Protein AF-A0A534SAE7-F1 (afdb_monomer)

Radius of gyration: 16.52 Å; Cα contacts (8 Å, |Δi|>4): 237; chains: 1; bounding box: 43×39×45 Å

Mean predicted aligned error: 5.08 Å

pLDDT: mean 89.78, std 9.37, range [60.62, 98.44]

Nearest PDB structures (foldseek):
  4dzi-assembly1_A  TM=7.416E-01  e=2.332E-06  Mycobacterium avium subsp. paratuberculosis S397
  4icm-assembly2_G  TM=7.216E-01  e=5.158E-06  Sphingobium sp. SYK-6
  4dzi-assembly1_C  TM=7.088E-01  e=1.141E-05  Mycobacterium avium subsp. paratuberculosis S397
  4dzi-assembly2_D  TM=6.911E-01  e=1.010E-05  Mycobacterium avium subsp. paratuberculosis S397
  8sm7-assembly2_G  TM=7.039E-01  e=5.343E-04  Paenibacillus sp. Y412MC10

Sequence (167 aa):
MITDPYFYPLYEEMSRLNLAVGVHVGNANPYVIDLVSQYNGGGSFWKFRIPVIGAFHSVIMSEVPRLFPKLRFHWAEAAAQWIPYVVKDFQRRWGAIGRALPENPLKEYRQFVSCQTDDDVDYVLKYSGEENLVIGTDYGHNDQSTEIEALRNLKSQGSITPRQYEK

Secondary structure (DSSP, 8-state):
-TTSGGGHHHHHHHHHTT-EEEEES----HHHHHHT---STTTTIIIIIHHHHHHHHHHHHSSHHHH-TT-EEEEESS-STTHHHHHHHHHHHHHHTTPPPPSSHHHHTTEEEEE-TTS-HHHHHHHH-TTSEEE---TT--STT--TTHHHHHHHHS---HHHHT-

Structure (mmCIF, N/CA/C/O backbone):
data_AF-A0A534SAE7-F1
#
_entry.id   AF-A0A534SAE7-F1
#
loop_
_atom_site.group_PDB
_atom_site.id
_atom_site.type_symbol
_atom_site.label_atom_id
_atom_site.label_alt_id
_atom_site.label_comp_id
_atom_site.label_asym_id
_atom_site.label_entity_id
_atom_site.label_seq_id
_atom_site.pdbx_PDB_ins_code
_atom_site.Cartn_x
_atom_site.Cartn_y
_atom_site.Cartn_z
_atom_site.occupancy
_atom_site.B_iso_or_equiv
_atom_site.auth_seq_id
_atom_site.auth_comp_id
_atom_site.auth_asym_id
_atom_site.auth_atom_id
_atom_site.pdbx_PDB_model_num
ATOM 1 N N . MET A 1 1 ? 13.103 -5.039 -8.620 1.00 78.75 1 MET A N 1
ATOM 2 C CA . MET A 1 1 ? 11.965 -4.228 -8.104 1.00 78.75 1 MET A CA 1
ATOM 3 C C . MET A 1 1 ? 10.859 -5.184 -7.662 1.00 78.75 1 MET A C 1
ATOM 5 O O . MET A 1 1 ? 10.881 -6.309 -8.124 1.00 78.75 1 MET A O 1
ATOM 9 N N . ILE A 1 2 ? 9.909 -4.804 -6.800 1.00 92.50 2 ILE A N 1
ATOM 10 C CA . ILE A 1 2 ? 8.843 -5.713 -6.302 1.00 92.50 2 ILE A CA 1
ATOM 11 C C . ILE A 1 2 ? 7.980 -6.346 -7.423 1.00 92.50 2 ILE A C 1
ATOM 13 O O . ILE A 1 2 ? 7.318 -7.355 -7.222 1.00 92.50 2 ILE A O 1
ATOM 17 N N . THR A 1 3 ? 8.013 -5.790 -8.632 1.00 97.12 3 THR A N 1
ATOM 18 C CA . THR A 1 3 ? 7.323 -6.300 -9.827 1.00 97.12 3 THR A CA 1
ATOM 19 C C . THR A 1 3 ? 8.148 -7.285 -10.664 1.00 97.12 3 THR A C 1
ATOM 21 O O . THR A 1 3 ? 7.659 -7.771 -11.682 1.00 97.12 3 THR A O 1
ATOM 24 N N . ASP A 1 4 ? 9.394 -7.549 -10.270 1.00 96.94 4 ASP A N 1
ATOM 25 C CA . ASP A 1 4 ? 10.329 -8.417 -10.986 1.00 96.94 4 ASP A CA 1
ATOM 26 C C . ASP A 1 4 ? 9.857 -9.886 -10.955 1.00 96.94 4 ASP A C 1
ATOM 28 O O . ASP A 1 4 ? 9.498 -10.366 -9.871 1.00 96.94 4 ASP A O 1
ATOM 32 N N . PRO A 1 5 ? 9.880 -10.614 -12.092 1.00 97.44 5 PRO A N 1
ATOM 33 C CA . PRO A 1 5 ? 9.523 -12.032 -12.154 1.00 97.44 5 PRO A CA 1
ATOM 34 C C . PRO A 1 5 ? 10.267 -12.928 -11.162 1.00 97.44 5 PRO A C 1
ATOM 36 O O . PRO A 1 5 ? 9.745 -13.974 -10.783 1.00 97.44 5 PRO A O 1
ATOM 39 N N . TYR A 1 6 ? 11.441 -12.510 -10.681 1.00 97.50 6 TYR A N 1
ATOM 40 C CA . TYR A 1 6 ? 12.146 -13.167 -9.581 1.00 97.50 6 TYR A CA 1
ATOM 41 C C . TYR A 1 6 ? 11.250 -13.425 -8.351 1.00 97.50 6 TYR A C 1
ATOM 43 O O . TYR A 1 6 ? 11.390 -14.455 -7.695 1.00 97.50 6 TYR A O 1
ATOM 51 N N . PHE A 1 7 ? 10.298 -12.532 -8.052 1.00 97.12 7 PHE A N 1
ATOM 52 C CA . PHE A 1 7 ? 9.382 -12.665 -6.911 1.00 97.12 7 PHE A CA 1
ATOM 53 C C . PHE A 1 7 ? 8.111 -13.471 -7.213 1.00 97.12 7 PHE A C 1
ATOM 55 O O . PHE A 1 7 ? 7.331 -13.746 -6.304 1.00 97.12 7 PHE A O 1
ATOM 62 N N . TYR A 1 8 ? 7.868 -13.868 -8.463 1.00 98.06 8 TYR A N 1
ATOM 63 C CA . TYR A 1 8 ? 6.609 -14.514 -8.850 1.00 98.06 8 TYR A CA 1
ATOM 64 C C . TYR A 1 8 ? 6.368 -15.862 -8.158 1.00 98.06 8 TYR A C 1
ATOM 66 O O . TYR A 1 8 ? 5.240 -16.067 -7.712 1.00 98.06 8 TYR A O 1
ATOM 74 N N . PRO A 1 9 ? 7.378 -16.734 -7.953 1.00 98.38 9 PRO A N 1
ATOM 75 C CA . PRO A 1 9 ? 7.185 -17.952 -7.164 1.00 98.38 9 PRO A CA 1
ATOM 76 C C . PRO A 1 9 ? 6.736 -17.667 -5.722 1.00 98.38 9 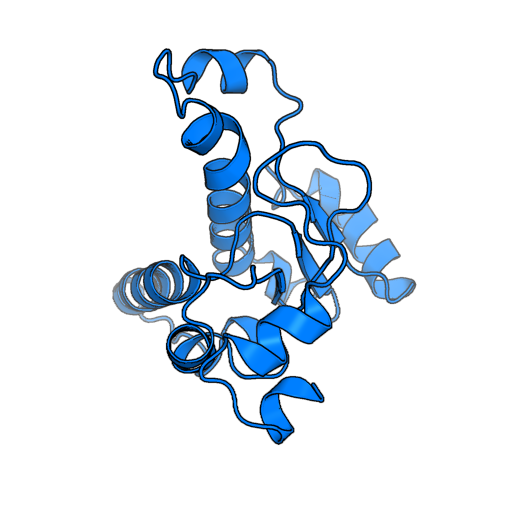PRO A C 1
ATOM 78 O O . PRO A 1 9 ? 5.904 -18.384 -5.172 1.00 98.38 9 PRO A O 1
ATOM 81 N N . LEU A 1 10 ? 7.235 -16.584 -5.112 1.00 98.06 10 LEU A N 1
ATOM 82 C CA . LEU A 1 10 ? 6.789 -16.156 -3.785 1.00 98.06 10 LEU A CA 1
ATOM 83 C C . LEU A 1 10 ? 5.324 -15.702 -3.823 1.00 98.06 10 LEU A C 1
ATOM 85 O O . LEU A 1 10 ? 4.536 -16.099 -2.970 1.00 98.06 10 LEU A O 1
ATOM 89 N N . TYR A 1 11 ? 4.938 -14.904 -4.819 1.00 98.38 11 TYR A N 1
ATOM 90 C CA . TYR A 1 11 ? 3.555 -14.448 -4.987 1.00 98.38 11 TYR A CA 1
ATOM 91 C C . TYR A 1 11 ? 2.575 -15.579 -5.268 1.00 98.38 11 TYR A C 1
ATOM 93 O O . TYR A 1 11 ? 1.453 -15.543 -4.761 1.00 98.38 11 TYR A O 1
ATOM 101 N N . GLU A 1 12 ? 2.992 -16.591 -6.021 1.00 98.19 12 GLU A N 1
ATOM 102 C CA . GLU A 1 12 ? 2.205 -17.794 -6.260 1.00 98.19 12 GLU A CA 1
ATOM 103 C C . GLU A 1 12 ? 1.935 -18.541 -4.950 1.00 98.19 12 GLU A C 1
ATOM 105 O O . GLU A 1 12 ? 0.775 -18.792 -4.617 1.00 98.19 12 GLU A O 1
ATOM 110 N N . GLU A 1 13 ? 2.972 -18.795 -4.147 1.00 98.44 13 GLU A N 1
ATOM 111 C CA . GLU A 1 13 ? 2.819 -19.461 -2.851 1.00 98.44 13 GLU A CA 1
ATOM 112 C C . GLU A 1 13 ? 2.000 -18.635 -1.855 1.00 98.44 13 GLU A C 1
ATOM 114 O O . GLU A 1 13 ? 1.110 -19.166 -1.188 1.00 98.44 13 GLU A O 1
ATOM 119 N N . MET A 1 14 ? 2.228 -17.323 -1.786 1.00 98.25 14 MET A N 1
ATOM 120 C CA . MET A 1 14 ? 1.430 -16.435 -0.939 1.00 98.25 14 MET A CA 1
ATOM 121 C C . MET A 1 14 ? -0.034 -16.413 -1.381 1.00 98.25 14 MET A C 1
ATOM 123 O O . MET A 1 14 ? -0.928 -16.472 -0.538 1.00 98.25 14 MET A O 1
ATOM 127 N N . SER A 1 15 ? -0.304 -16.401 -2.689 1.00 97.00 15 SER A N 1
ATOM 128 C CA . SER A 1 15 ? -1.667 -16.483 -3.215 1.00 97.00 15 SER A CA 1
ATOM 129 C C . SER A 1 15 ? -2.320 -17.831 -2.891 1.00 97.00 15 SER A C 1
ATOM 131 O O . SER A 1 15 ? -3.460 -17.857 -2.422 1.00 97.00 15 SER A O 1
ATOM 133 N N . ARG A 1 16 ? -1.588 -18.942 -3.059 1.00 97.88 16 ARG A N 1
ATOM 134 C CA . ARG A 1 16 ? -2.039 -20.306 -2.736 1.00 97.88 16 ARG A CA 1
ATOM 135 C C . ARG A 1 16 ? -2.387 -20.459 -1.256 1.00 97.88 16 ARG A C 1
ATOM 137 O O . ARG A 1 16 ? -3.397 -21.076 -0.927 1.00 97.88 16 ARG A O 1
ATOM 144 N N . LEU A 1 17 ? -1.571 -19.881 -0.377 1.00 98.25 17 LEU A N 1
ATOM 145 C CA . LEU A 1 17 ? -1.765 -19.884 1.076 1.00 98.25 17 LEU A CA 1
ATOM 146 C C . LEU A 1 17 ? -2.724 -18.794 1.569 1.00 98.25 17 LEU A C 1
ATOM 148 O O . LEU A 1 17 ? -2.979 -18.704 2.767 1.00 98.25 17 LEU A O 1
ATOM 152 N N . ASN A 1 18 ? -3.271 -17.977 0.664 1.00 97.69 18 ASN A N 1
ATOM 153 C CA . ASN A 1 18 ? -4.142 -16.856 0.995 1.00 97.69 18 ASN A CA 1
ATOM 154 C C . ASN A 1 18 ? -3.493 -15.850 1.973 1.00 97.69 18 ASN A C 1
ATOM 156 O O . ASN A 1 18 ? -4.167 -15.293 2.841 1.00 97.69 18 ASN A O 1
ATOM 160 N N . LEU A 1 19 ? -2.195 -15.595 1.818 1.00 98.06 19 LEU A N 1
ATOM 161 C CA . LEU A 1 19 ? -1.425 -14.607 2.574 1.00 98.06 19 LEU A CA 1
ATOM 162 C C . LEU A 1 19 ? -1.386 -13.257 1.844 1.00 98.06 19 LEU A C 1
ATOM 164 O O . LEU A 1 19 ? -1.487 -13.187 0.618 1.00 98.06 19 LEU A O 1
ATOM 168 N N . ALA A 1 20 ? -1.237 -12.176 2.610 1.00 97.50 20 ALA A N 1
ATOM 169 C CA . ALA A 1 20 ? -1.014 -10.837 2.072 1.00 97.50 20 ALA A CA 1
ATOM 170 C C . ALA A 1 20 ? 0.487 -10.520 2.015 1.00 97.50 20 ALA A C 1
ATOM 172 O O . ALA A 1 20 ? 1.241 -10.900 2.910 1.00 97.50 20 ALA A O 1
ATOM 173 N N . VAL A 1 21 ? 0.909 -9.803 0.975 1.00 97.94 21 VAL A N 1
ATOM 174 C CA . VAL A 1 21 ? 2.250 -9.222 0.869 1.00 97.94 21 VAL A CA 1
ATOM 175 C C . VAL A 1 21 ? 2.293 -7.961 1.722 1.00 97.94 21 VAL A C 1
ATOM 177 O O . VAL A 1 21 ? 1.702 -6.951 1.350 1.00 97.94 21 VAL A O 1
ATOM 180 N N . GLY A 1 22 ? 2.973 -8.023 2.864 1.00 96.56 22 GLY A N 1
ATOM 181 C CA . GLY A 1 22 ? 3.241 -6.852 3.696 1.00 96.56 22 GLY A CA 1
ATOM 182 C C . GLY A 1 22 ? 4.454 -6.088 3.177 1.00 96.56 22 GLY A C 1
ATOM 183 O O . GLY A 1 22 ? 5.551 -6.641 3.109 1.00 96.56 22 GLY A O 1
ATOM 184 N N . VAL A 1 23 ? 4.260 -4.824 2.817 1.00 96.12 23 VAL A N 1
ATOM 185 C CA . VAL A 1 23 ? 5.323 -3.895 2.434 1.00 96.12 23 VAL A CA 1
ATOM 186 C C . VAL A 1 23 ? 5.332 -2.760 3.441 1.00 96.12 23 VAL A C 1
ATOM 188 O O . VAL A 1 23 ? 4.358 -2.025 3.579 1.00 96.12 23 VAL A O 1
ATOM 191 N N . HIS A 1 24 ? 6.444 -2.634 4.146 1.00 94.88 24 HIS A N 1
ATOM 192 C CA . HIS A 1 24 ? 6.607 -1.711 5.256 1.00 94.88 24 HIS A CA 1
ATOM 193 C C . HIS A 1 24 ? 7.534 -0.559 4.876 1.00 94.88 24 HIS A C 1
ATOM 195 O O . HIS A 1 24 ? 8.434 -0.747 4.049 1.00 94.88 24 HIS A O 1
ATOM 201 N N . VAL A 1 25 ? 7.352 0.616 5.488 1.00 91.69 25 VAL A N 1
ATOM 202 C CA . VAL A 1 25 ? 8.346 1.693 5.376 1.00 91.69 25 VAL A CA 1
ATOM 203 C C . VAL A 1 25 ? 9.714 1.228 5.852 1.00 91.69 25 VAL A C 1
ATOM 205 O O . VAL A 1 25 ? 9.854 0.386 6.738 1.00 91.69 25 VAL A O 1
ATOM 208 N N . GLY A 1 26 ? 10.744 1.777 5.223 1.00 86.19 26 GLY A N 1
ATOM 209 C CA . GLY A 1 26 ? 12.114 1.332 5.411 1.00 86.19 26 GLY A CA 1
ATOM 210 C C . GLY A 1 26 ? 12.777 1.031 4.078 1.00 86.19 26 GLY A C 1
ATOM 211 O O . GLY A 1 26 ? 12.139 0.925 3.031 1.00 86.19 26 GLY A O 1
ATOM 212 N N . ASN A 1 27 ? 14.099 0.938 4.103 1.00 85.62 27 ASN A N 1
ATOM 213 C CA . ASN A 1 27 ? 14.874 0.644 2.913 1.00 85.62 27 ASN A CA 1
ATOM 214 C C . ASN A 1 27 ? 16.113 -0.147 3.321 1.00 85.62 27 ASN A C 1
ATOM 216 O O . ASN A 1 27 ? 16.906 0.316 4.132 1.00 85.62 27 ASN A O 1
ATOM 220 N N . ALA A 1 28 ? 16.267 -1.352 2.780 1.00 86.31 28 ALA A N 1
ATOM 221 C CA . ALA A 1 28 ? 17.398 -2.223 3.095 1.00 86.31 28 ALA A CA 1
ATOM 222 C C . ALA A 1 28 ? 18.615 -1.977 2.186 1.00 86.31 28 ALA A C 1
ATOM 224 O O . ALA A 1 28 ? 19.592 -2.715 2.265 1.00 86.31 28 ALA A O 1
ATOM 225 N N . ASN A 1 29 ? 18.565 -0.975 1.300 1.00 89.56 29 ASN A N 1
ATOM 226 C CA . ASN A 1 29 ? 19.657 -0.623 0.403 1.00 89.56 29 ASN A CA 1
ATOM 227 C C . ASN A 1 29 ? 20.382 0.642 0.911 1.00 89.56 29 ASN A C 1
ATOM 229 O O . ASN A 1 29 ? 19.868 1.750 0.722 1.00 89.56 29 ASN A O 1
ATOM 233 N N . PRO A 1 30 ? 21.587 0.509 1.503 1.00 90.00 30 PRO A N 1
ATOM 234 C CA . PRO A 1 30 ? 22.336 1.642 2.045 1.00 90.00 30 PRO A CA 1
ATOM 235 C C . PRO A 1 30 ? 22.672 2.704 0.998 1.00 90.00 30 PRO A C 1
ATOM 237 O O . PRO A 1 30 ? 22.645 3.890 1.307 1.00 90.00 30 PRO A O 1
ATOM 240 N N . TYR A 1 31 ? 22.933 2.293 -0.246 1.00 91.75 31 TYR A N 1
ATOM 241 C CA . TYR A 1 31 ? 23.229 3.222 -1.335 1.00 91.75 31 TYR A CA 1
ATOM 242 C C . TYR A 1 31 ? 22.019 4.098 -1.671 1.00 91.75 31 TYR A C 1
ATOM 244 O O . TYR A 1 31 ? 22.154 5.306 -1.832 1.00 91.75 31 TYR A O 1
ATOM 252 N N . VAL A 1 32 ? 20.819 3.509 -1.741 1.00 88.94 32 VAL A N 1
ATOM 253 C CA . VAL A 1 32 ? 19.597 4.289 -1.991 1.00 88.94 32 VAL A CA 1
ATOM 254 C C . VAL A 1 32 ? 19.302 5.203 -0.810 1.00 88.94 32 VAL A C 1
ATOM 256 O O . VAL A 1 32 ? 18.962 6.360 -1.032 1.00 88.94 32 VAL A O 1
ATOM 259 N N . ILE A 1 33 ? 19.461 4.716 0.427 1.00 89.75 33 ILE A N 1
ATOM 260 C CA . ILE A 1 33 ? 19.296 5.547 1.626 1.00 89.75 33 ILE A CA 1
ATOM 261 C C . ILE A 1 33 ? 20.201 6.776 1.561 1.00 89.75 33 ILE A C 1
ATOM 263 O O . ILE A 1 33 ? 19.714 7.876 1.804 1.00 89.75 33 ILE A O 1
ATOM 267 N N . ASP A 1 34 ? 21.483 6.602 1.244 1.00 89.88 34 ASP A N 1
ATOM 268 C CA . ASP A 1 34 ? 22.444 7.702 1.141 1.00 89.88 34 ASP A CA 1
ATOM 269 C C . ASP A 1 34 ? 22.062 8.677 0.017 1.00 89.88 34 ASP A C 1
ATOM 271 O O . ASP A 1 34 ? 21.930 9.876 0.251 1.00 89.88 34 ASP A O 1
ATOM 275 N N . LEU A 1 35 ? 21.739 8.151 -1.170 1.00 90.75 35 LEU A N 1
ATOM 276 C CA . LEU A 1 35 ? 21.363 8.949 -2.340 1.00 90.75 35 LEU A CA 1
ATOM 277 C C . LEU A 1 35 ? 20.176 9.886 -2.082 1.00 90.75 35 LEU A C 1
ATOM 279 O O . LEU A 1 35 ? 20.173 11.019 -2.560 1.00 90.75 35 LEU A O 1
ATOM 283 N N . VAL A 1 36 ? 19.152 9.414 -1.364 1.00 89.44 36 VAL A N 1
ATOM 284 C CA . VAL A 1 36 ? 17.947 10.208 -1.064 1.00 89.44 36 VAL A CA 1
ATOM 285 C C . VAL A 1 36 ? 17.932 10.750 0.365 1.00 89.44 36 VAL A C 1
ATOM 287 O O . VAL A 1 36 ? 16.882 11.169 0.862 1.00 89.44 36 VAL A O 1
ATOM 290 N N . SER A 1 37 ? 19.079 10.733 1.048 1.00 86.06 37 SER A N 1
ATOM 291 C CA . SER A 1 37 ? 19.175 11.261 2.402 1.00 86.06 37 SER A CA 1
ATOM 292 C C . SER A 1 37 ? 18.946 12.762 2.417 1.00 86.06 37 SER A C 1
ATOM 294 O O . SER A 1 37 ? 19.477 13.534 1.622 1.00 86.06 37 SER A O 1
ATOM 296 N N . GLN A 1 38 ? 18.144 13.178 3.383 1.00 84.44 38 GLN A N 1
ATOM 297 C CA . GLN A 1 38 ? 17.887 14.573 3.664 1.00 84.44 38 GLN A CA 1
ATOM 298 C C . GLN A 1 38 ? 18.588 14.919 4.973 1.00 84.44 38 GLN A C 1
ATOM 300 O O . GLN A 1 38 ? 18.275 14.363 6.024 1.00 84.44 38 GLN A O 1
ATOM 305 N N . TYR A 1 39 ? 19.522 15.861 4.931 1.00 79.00 39 TYR A N 1
ATOM 306 C CA . TYR A 1 39 ? 20.235 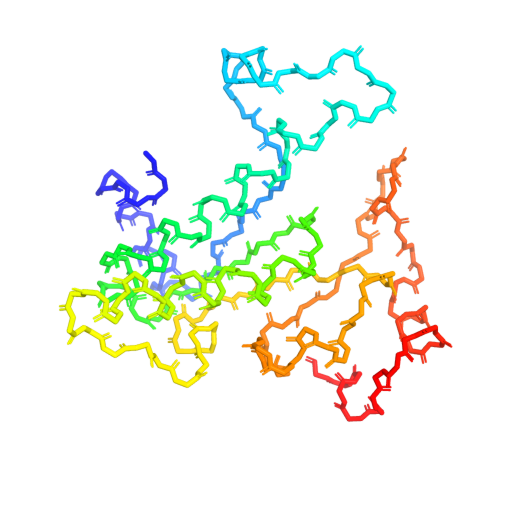16.330 6.121 1.00 79.00 39 TYR A CA 1
ATOM 307 C C . TYR A 1 39 ? 19.525 17.542 6.740 1.00 79.00 39 TYR A C 1
ATOM 309 O O . TYR A 1 39 ? 20.125 18.580 7.000 1.00 79.00 39 TYR A O 1
ATOM 317 N N . ASN A 1 40 ? 18.209 17.418 6.927 1.00 79.00 40 ASN A N 1
ATOM 318 C CA . ASN A 1 40 ? 17.362 18.388 7.616 1.00 79.00 40 ASN A CA 1
ATOM 319 C C . ASN A 1 40 ? 16.554 17.677 8.721 1.00 79.00 40 ASN A C 1
ATOM 321 O O . ASN A 1 40 ? 16.467 16.450 8.740 1.00 79.00 40 ASN A O 1
ATOM 325 N N . GLY A 1 41 ? 15.972 18.431 9.661 1.00 63.47 41 GLY A N 1
ATOM 326 C CA . GLY A 1 41 ? 15.290 17.900 10.858 1.00 63.47 41 GLY A CA 1
ATOM 327 C C . GLY A 1 41 ? 14.051 17.016 10.619 1.00 63.47 41 GLY A C 1
ATOM 328 O O . GLY A 1 41 ? 13.400 16.637 11.583 1.00 63.47 41 GLY A O 1
ATOM 329 N N . GLY A 1 42 ? 13.728 16.681 9.365 1.00 67.06 42 GLY A N 1
ATOM 330 C CA . GLY A 1 42 ? 12.658 15.760 8.962 1.00 67.06 42 GLY A CA 1
ATOM 331 C C . GLY A 1 42 ? 13.125 14.734 7.925 1.00 67.06 42 GLY A C 1
ATOM 332 O O . GLY A 1 42 ? 12.342 14.277 7.094 1.00 67.06 42 GLY A O 1
ATOM 333 N N . GLY A 1 43 ? 14.418 14.406 7.922 1.00 72.06 43 GLY A N 1
ATOM 334 C CA . GLY A 1 43 ? 15.081 13.772 6.789 1.00 72.06 43 GLY A CA 1
ATOM 335 C C . GLY A 1 43 ? 14.798 12.289 6.513 1.00 72.06 43 GLY A C 1
ATOM 336 O O . GLY A 1 43 ? 15.602 11.607 5.873 1.00 72.06 43 GLY A O 1
ATOM 337 N N . SER A 1 44 ? 13.695 11.756 7.034 1.00 81.31 44 SER A N 1
ATOM 338 C CA . SER A 1 44 ? 13.246 10.370 6.865 1.00 81.31 44 SER A CA 1
ATOM 339 C C . SER A 1 44 ? 12.259 10.181 5.714 1.00 81.31 44 SER A C 1
ATOM 341 O O . SER A 1 44 ? 12.111 9.062 5.219 1.00 81.31 44 SER A O 1
ATOM 343 N N . PHE A 1 45 ? 11.614 11.255 5.248 1.00 87.19 45 PHE A N 1
ATOM 344 C CA . PHE A 1 45 ? 10.506 11.167 4.298 1.00 87.19 45 PHE A CA 1
ATOM 345 C C . PHE A 1 45 ? 10.908 10.502 2.974 1.00 87.19 45 PHE A C 1
ATOM 347 O O . PHE A 1 45 ? 10.284 9.527 2.548 1.00 87.19 45 PHE A O 1
ATOM 354 N N . TRP A 1 46 ? 11.987 10.978 2.345 1.00 89.06 46 TRP A N 1
ATOM 355 C CA . TRP A 1 46 ? 12.416 10.461 1.040 1.00 89.06 46 TRP A CA 1
ATOM 356 C C . TRP A 1 46 ? 12.987 9.049 1.118 1.00 89.06 46 TRP A C 1
ATOM 358 O O . TRP A 1 46 ? 12.751 8.248 0.219 1.00 89.06 46 TRP A O 1
ATOM 368 N N . LYS A 1 47 ? 13.714 8.722 2.191 1.00 88.19 47 LYS A N 1
ATOM 369 C CA . LYS A 1 47 ? 14.370 7.415 2.334 1.00 88.19 47 LYS A CA 1
ATOM 370 C C . LYS A 1 47 ? 13.442 6.294 2.797 1.00 88.19 47 LYS A C 1
ATOM 372 O O . LYS A 1 47 ? 13.724 5.143 2.471 1.00 88.19 47 LYS A O 1
ATOM 377 N N . PHE A 1 48 ? 12.356 6.600 3.515 1.00 88.12 48 PHE A N 1
ATOM 378 C CA . PHE A 1 48 ? 11.481 5.571 4.097 1.00 88.12 48 PHE A CA 1
ATOM 379 C C . PHE A 1 48 ? 10.048 5.573 3.560 1.00 88.12 48 PHE A C 1
ATOM 381 O O . PHE A 1 48 ? 9.518 4.491 3.316 1.00 88.12 48 PHE A O 1
ATOM 388 N N . ARG A 1 49 ? 9.427 6.739 3.321 1.00 90.69 49 ARG A N 1
ATOM 389 C CA . ARG A 1 49 ? 8.011 6.810 2.901 1.00 90.69 49 ARG A CA 1
ATOM 390 C C . ARG A 1 49 ? 7.840 6.757 1.383 1.00 90.69 49 ARG A C 1
ATOM 392 O O . ARG A 1 49 ? 7.067 5.949 0.875 1.00 90.69 49 ARG A O 1
ATOM 399 N N . ILE A 1 50 ? 8.602 7.566 0.642 1.00 92.00 50 ILE A N 1
ATOM 400 C CA . ILE A 1 50 ? 8.510 7.622 -0.830 1.00 92.00 50 ILE A CA 1
ATOM 401 C C . ILE A 1 50 ? 8.731 6.261 -1.523 1.00 92.00 50 ILE A C 1
ATOM 403 O O . ILE A 1 50 ? 7.980 5.967 -2.457 1.00 92.00 50 ILE A O 1
ATOM 407 N N . PRO A 1 51 ? 9.673 5.392 -1.101 1.00 92.25 51 PRO A N 1
ATOM 408 C CA . PRO A 1 51 ? 9.881 4.104 -1.760 1.00 92.25 51 PRO A CA 1
ATOM 409 C C . PRO A 1 51 ? 8.661 3.181 -1.687 1.00 92.25 51 PRO A C 1
ATOM 411 O O . PRO A 1 51 ? 8.366 2.501 -2.667 1.00 92.25 51 PRO A O 1
ATOM 414 N N . VAL A 1 52 ? 7.918 3.196 -0.574 1.00 94.25 52 VAL A N 1
ATOM 415 C CA . VAL A 1 52 ? 6.679 2.413 -0.410 1.00 94.25 52 VAL A CA 1
ATOM 416 C C . VAL A 1 52 ? 5.595 2.916 -1.361 1.00 94.25 52 VAL A C 1
ATOM 418 O O . VAL A 1 52 ? 4.991 2.120 -2.078 1.00 94.25 52 VAL A O 1
ATOM 421 N N . ILE A 1 53 ? 5.405 4.236 -1.448 1.00 96.12 53 ILE A N 1
ATOM 422 C CA . ILE A 1 53 ? 4.436 4.856 -2.369 1.00 96.12 53 ILE A CA 1
ATOM 423 C C . ILE A 1 53 ? 4.807 4.549 -3.831 1.00 96.12 53 ILE A C 1
ATOM 425 O O . ILE A 1 53 ? 3.950 4.210 -4.649 1.00 96.12 53 ILE A O 1
ATOM 429 N N . GLY A 1 54 ? 6.098 4.618 -4.169 1.00 95.38 54 GLY A N 1
ATOM 430 C CA . GLY A 1 54 ? 6.603 4.266 -5.497 1.00 95.38 54 GLY A CA 1
ATOM 431 C C . GLY A 1 54 ? 6.436 2.780 -5.830 1.00 95.38 54 GLY A C 1
ATOM 432 O O . GLY A 1 54 ? 6.106 2.432 -6.967 1.00 95.38 54 GLY A O 1
ATOM 433 N N . ALA A 1 55 ? 6.611 1.896 -4.846 1.00 96.19 55 ALA A N 1
ATOM 434 C CA . ALA A 1 55 ? 6.378 0.464 -4.996 1.00 96.19 55 ALA A CA 1
ATOM 435 C C . ALA A 1 55 ? 4.889 0.153 -5.221 1.00 96.19 55 ALA A C 1
ATOM 437 O O . ALA A 1 55 ? 4.579 -0.586 -6.156 1.00 96.19 55 ALA A O 1
ATOM 438 N N . PHE A 1 56 ? 3.979 0.773 -4.459 1.00 97.94 56 PHE A N 1
ATOM 439 C CA . PHE A 1 56 ? 2.529 0.703 -4.691 1.00 97.94 56 PHE A CA 1
ATOM 440 C C . PHE A 1 56 ? 2.178 1.093 -6.125 1.00 97.94 56 PHE A C 1
ATOM 442 O O . PHE A 1 56 ? 1.498 0.354 -6.843 1.00 97.94 56 PHE A O 1
ATOM 449 N N . HIS A 1 57 ? 2.691 2.247 -6.560 1.00 97.19 57 HIS A N 1
ATOM 450 C CA . HIS A 1 57 ? 2.449 2.767 -7.901 1.00 97.19 57 HIS A CA 1
ATOM 451 C C . HIS A 1 57 ? 2.922 1.788 -8.975 1.00 97.19 57 HIS A C 1
ATOM 453 O O . HIS A 1 57 ? 2.167 1.442 -9.887 1.00 97.19 57 HIS A O 1
ATOM 459 N N . SER A 1 58 ? 4.137 1.266 -8.806 1.00 96.62 58 SER A N 1
ATOM 460 C CA . SER A 1 58 ? 4.739 0.297 -9.721 1.00 96.62 58 SER A CA 1
ATOM 461 C C . SER A 1 58 ? 3.936 -1.001 -9.798 1.00 96.62 58 SER A C 1
ATOM 463 O O . SER A 1 58 ? 3.737 -1.516 -10.896 1.00 96.62 58 SER A O 1
ATOM 465 N N . VAL A 1 59 ? 3.439 -1.521 -8.667 1.00 97.69 59 VAL A N 1
ATOM 466 C CA . VAL A 1 59 ? 2.617 -2.742 -8.639 1.00 97.69 59 VAL A CA 1
ATOM 467 C C . VAL A 1 59 ? 1.338 -2.552 -9.447 1.00 97.69 59 VAL A C 1
ATOM 469 O O . VAL A 1 59 ? 1.091 -3.350 -10.351 1.00 97.69 59 VAL A O 1
ATOM 472 N N . ILE A 1 60 ? 0.571 -1.485 -9.202 1.00 96.06 60 ILE A N 1
ATOM 473 C CA . ILE A 1 60 ? -0.684 -1.228 -9.931 1.00 96.06 60 ILE A CA 1
ATOM 474 C C . ILE A 1 60 ? -0.441 -1.035 -11.431 1.00 96.06 60 ILE A C 1
ATOM 476 O O . ILE A 1 60 ? -1.211 -1.532 -12.253 1.00 96.06 60 ILE A O 1
ATOM 480 N N . MET A 1 61 ? 0.633 -0.334 -11.799 1.00 93.88 61 MET A N 1
ATOM 481 C CA . MET A 1 61 ? 0.973 -0.073 -13.201 1.00 93.88 61 MET A CA 1
ATOM 482 C C . MET A 1 61 ? 1.553 -1.291 -13.931 1.00 93.88 61 MET A C 1
ATOM 484 O O . MET A 1 61 ? 1.605 -1.289 -15.163 1.00 93.88 61 MET A O 1
ATOM 488 N N . SER A 1 62 ? 1.984 -2.317 -13.198 1.00 94.88 62 SER A N 1
ATOM 489 C CA . SER A 1 62 ? 2.549 -3.547 -13.754 1.00 94.88 62 SER A CA 1
ATOM 490 C C . SER A 1 62 ? 1.480 -4.580 -14.128 1.00 94.88 62 SER A C 1
ATOM 492 O O . SER A 1 62 ? 0.274 -4.356 -14.031 1.00 94.88 62 SER A O 1
ATOM 494 N N . GLU A 1 63 ? 1.931 -5.757 -14.556 1.00 95.00 63 GLU A N 1
ATOM 495 C CA . GLU A 1 63 ? 1.067 -6.911 -14.789 1.00 95.00 63 GLU A CA 1
ATOM 496 C C . GLU A 1 63 ? 0.799 -7.760 -13.540 1.00 95.00 63 GLU A C 1
ATOM 498 O O . GLU A 1 63 ? -0.032 -8.663 -13.607 1.00 95.00 63 GLU A O 1
ATOM 503 N N . VAL A 1 64 ? 1.439 -7.468 -12.400 1.00 97.56 64 VAL A N 1
ATOM 504 C CA . VAL A 1 64 ? 1.304 -8.261 -11.165 1.00 97.56 64 VAL A CA 1
ATOM 505 C C . VAL A 1 64 ? -0.164 -8.457 -10.755 1.00 97.56 64 VAL A C 1
ATOM 507 O O . VAL A 1 64 ? -0.547 -9.610 -10.554 1.00 97.56 64 VAL A O 1
ATOM 510 N N . PRO A 1 65 ? -1.034 -7.423 -10.715 1.00 96.31 65 PRO A N 1
ATOM 511 C CA . PRO A 1 65 ? -2.442 -7.628 -10.366 1.00 96.31 65 PRO A CA 1
ATOM 512 C C . PRO A 1 65 ? -3.204 -8.521 -11.357 1.00 96.31 65 PRO A C 1
ATOM 514 O O . PRO A 1 65 ? -4.152 -9.199 -10.975 1.00 96.31 65 PRO A O 1
ATOM 517 N N . ARG A 1 66 ? -2.784 -8.549 -12.630 1.00 95.88 66 ARG A N 1
ATOM 518 C CA . ARG A 1 66 ? -3.384 -9.394 -13.676 1.00 95.88 66 ARG A CA 1
ATOM 519 C C . ARG A 1 66 ? -2.926 -10.846 -13.559 1.00 95.88 66 ARG A C 1
ATOM 521 O O . ARG A 1 66 ? -3.729 -11.748 -13.773 1.00 95.88 66 ARG A O 1
ATOM 528 N N . LEU A 1 67 ? -1.647 -11.067 -13.257 1.00 97.62 67 LEU A N 1
ATOM 529 C CA . LEU A 1 67 ? -1.072 -12.404 -13.096 1.00 97.62 67 LEU A CA 1
ATOM 530 C C . LEU A 1 67 ? -1.517 -13.062 -11.783 1.00 97.62 67 LEU A C 1
ATOM 532 O O . LEU A 1 67 ? -1.791 -14.259 -11.762 1.00 97.62 67 LEU A O 1
ATOM 536 N N . PHE A 1 68 ? -1.654 -12.278 -10.710 1.00 98.00 68 PHE A N 1
ATOM 537 C CA . PHE A 1 68 ? -1.993 -12.759 -9.368 1.00 98.00 68 PHE A CA 1
ATOM 538 C C . PHE A 1 68 ? -3.269 -12.090 -8.823 1.00 98.00 68 PHE A C 1
ATOM 540 O O . PHE A 1 68 ? -3.227 -11.425 -7.787 1.00 98.00 68 PHE A O 1
ATOM 547 N N . PRO A 1 69 ? -4.443 -12.289 -9.454 1.00 97.50 69 PRO A N 1
ATOM 548 C CA . PRO A 1 69 ? -5.670 -11.538 -9.144 1.00 97.50 69 PRO A CA 1
ATOM 549 C C . PRO A 1 69 ? -6.254 -11.801 -7.744 1.00 97.50 69 PRO A C 1
ATOM 551 O O . PRO A 1 69 ? -7.156 -11.098 -7.291 1.00 97.50 69 PRO A O 1
ATOM 554 N N . LYS A 1 70 ? -5.777 -12.838 -7.043 1.00 97.75 70 LYS A N 1
ATOM 555 C CA . LYS A 1 70 ? -6.184 -13.160 -5.664 1.00 97.75 70 LYS A CA 1
ATOM 556 C C . LYS A 1 70 ? -5.220 -12.618 -4.605 1.00 97.75 70 LYS A C 1
ATOM 558 O O . LYS A 1 70 ? -5.573 -12.617 -3.424 1.00 97.75 70 LYS A O 1
ATOM 563 N N . LEU A 1 71 ? -4.017 -12.199 -5.003 1.00 98.19 71 LEU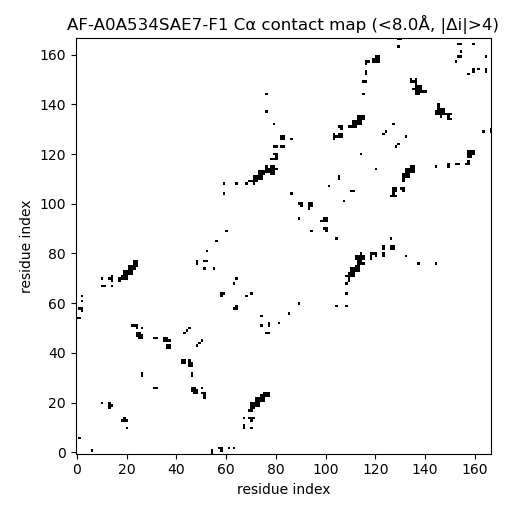 A N 1
ATOM 564 C CA . LEU A 1 71 ? -2.994 -11.707 -4.087 1.00 98.19 71 LEU A CA 1
ATOM 565 C C . LEU A 1 71 ? -3.435 -10.376 -3.474 1.00 98.19 71 LEU A C 1
ATOM 567 O O . LEU A 1 71 ? -4.050 -9.551 -4.144 1.00 98.19 71 LEU A O 1
ATOM 571 N N . ARG A 1 72 ? -3.141 -10.184 -2.187 1.00 98.06 72 ARG A N 1
ATOM 572 C CA . ARG A 1 72 ? -3.385 -8.925 -1.474 1.00 98.06 72 ARG A CA 1
ATOM 573 C C . ARG A 1 72 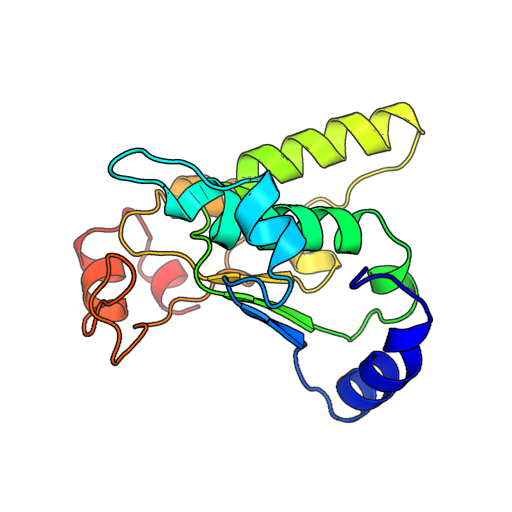? -2.056 -8.275 -1.145 1.00 98.06 72 ARG A C 1
ATOM 575 O O . ARG A 1 72 ? -1.124 -8.982 -0.770 1.00 98.06 72 ARG A O 1
ATOM 582 N N . PHE A 1 73 ? -2.003 -6.955 -1.221 1.00 98.38 73 PHE A N 1
ATOM 583 C CA . PHE A 1 73 ? -0.870 -6.171 -0.734 1.00 98.38 73 PHE A CA 1
ATOM 584 C C . PHE A 1 73 ? -1.316 -5.303 0.430 1.00 98.38 73 PHE A C 1
ATOM 586 O O . PHE A 1 73 ? -2.394 -4.721 0.368 1.00 98.38 73 PHE A O 1
ATOM 593 N N . HIS A 1 74 ? -0.486 -5.199 1.460 1.00 98.06 74 HIS A N 1
ATOM 594 C CA . HIS A 1 74 ? -0.648 -4.250 2.552 1.00 98.06 74 HIS A CA 1
ATOM 595 C C . HIS A 1 74 ? 0.546 -3.296 2.572 1.00 98.06 74 HIS A C 1
ATOM 597 O O . HIS A 1 74 ? 1.690 -3.740 2.609 1.00 98.06 74 HIS A O 1
ATOM 603 N N . TRP A 1 75 ? 0.269 -1.998 2.520 1.00 97.75 75 TRP A N 1
ATOM 604 C CA . TRP A 1 75 ? 1.246 -0.914 2.494 1.00 97.75 75 TRP A CA 1
ATOM 605 C C . TRP A 1 75 ? 1.223 -0.211 3.850 1.00 97.75 75 TRP A C 1
ATOM 607 O O . TRP A 1 75 ? 0.322 0.583 4.132 1.00 97.75 75 TRP A O 1
ATOM 617 N N . ALA A 1 76 ? 2.174 -0.566 4.708 1.00 95.12 76 ALA A N 1
ATOM 618 C CA . ALA A 1 76 ? 2.199 -0.164 6.107 1.00 95.12 76 ALA A CA 1
ATOM 619 C C . ALA A 1 76 ? 3.006 1.125 6.328 1.00 95.12 76 ALA A C 1
ATOM 621 O O . ALA A 1 76 ? 4.018 1.347 5.666 1.00 95.12 76 ALA A O 1
ATOM 622 N N . GLU A 1 77 ? 2.549 1.944 7.284 1.00 92.62 77 GLU A N 1
ATOM 623 C CA . GLU A 1 77 ? 3.266 3.093 7.877 1.00 92.62 77 GLU A CA 1
ATOM 624 C C . GLU A 1 77 ? 3.651 4.258 6.947 1.00 92.62 77 GLU A C 1
ATOM 626 O O . GLU A 1 77 ? 4.444 5.132 7.298 1.00 92.62 77 GLU A O 1
ATOM 631 N N . ALA A 1 78 ? 3.046 4.343 5.763 1.00 93.56 78 ALA A N 1
ATOM 632 C CA . ALA A 1 78 ? 3.261 5.458 4.838 1.00 93.56 78 ALA A CA 1
ATOM 633 C C . ALA A 1 78 ? 2.162 6.542 4.889 1.00 93.56 78 ALA A C 1
ATOM 635 O O . ALA A 1 78 ? 2.152 7.411 4.014 1.00 93.56 78 ALA A O 1
ATOM 636 N N . ALA A 1 79 ? 1.266 6.507 5.887 1.00 93.62 79 ALA A N 1
ATOM 637 C CA . ALA A 1 79 ? -0.020 7.225 5.890 1.00 93.62 79 ALA A CA 1
ATOM 638 C 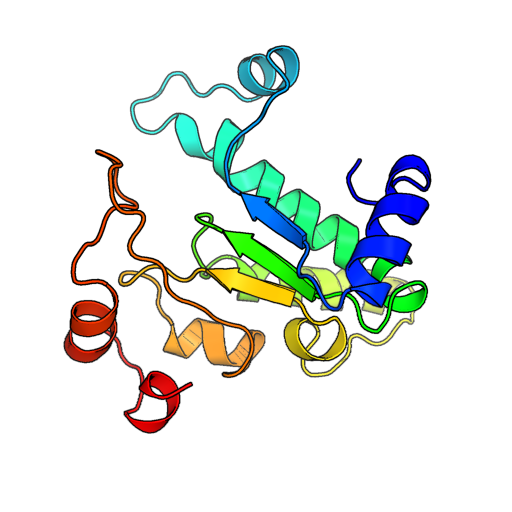C . ALA A 1 79 ? -0.910 6.859 4.687 1.00 93.62 79 ALA A C 1
ATOM 640 O O . ALA A 1 79 ? -0.527 6.038 3.848 1.00 93.62 79 ALA A O 1
ATOM 641 N N . ALA A 1 80 ? -2.085 7.481 4.572 1.00 95.88 80 ALA A N 1
ATOM 642 C CA . ALA A 1 80 ? -3.015 7.247 3.466 1.00 95.88 80 ALA A CA 1
ATOM 643 C C . ALA A 1 80 ? -3.273 8.490 2.591 1.00 95.88 80 ALA A C 1
ATOM 645 O O . ALA A 1 80 ? -3.745 8.359 1.457 1.00 95.88 80 ALA A O 1
ATOM 646 N N . GLN A 1 81 ? -2.900 9.695 3.040 1.00 95.06 81 GLN A N 1
ATOM 647 C CA . GLN A 1 81 ? -3.137 10.951 2.308 1.00 95.06 81 GLN A CA 1
ATOM 648 C C . GLN A 1 81 ? -2.527 11.046 0.893 1.00 95.06 81 GLN A C 1
ATOM 650 O O . GLN A 1 81 ? -2.923 11.911 0.108 1.00 95.06 81 GLN A O 1
ATOM 655 N N . TRP A 1 82 ? -1.594 10.170 0.513 1.00 97.00 82 TRP A N 1
ATOM 656 C CA . TRP A 1 82 ? -1.037 10.122 -0.846 1.00 97.00 82 TRP A CA 1
ATOM 657 C C . TRP A 1 82 ? -1.948 9.404 -1.860 1.00 97.00 82 TRP A C 1
ATOM 659 O O . TRP A 1 82 ? -1.764 9.585 -3.069 1.00 97.00 82 TRP A O 1
ATOM 669 N N . ILE A 1 83 ? -2.947 8.631 -1.409 1.00 97.88 83 ILE A N 1
ATOM 670 C CA . ILE A 1 83 ? -3.842 7.844 -2.277 1.00 97.88 83 ILE A CA 1
ATOM 671 C C . ILE A 1 83 ? -4.553 8.714 -3.332 1.00 97.88 83 ILE A C 1
ATOM 673 O O . ILE A 1 83 ? -4.483 8.374 -4.518 1.00 97.88 83 ILE A O 1
ATOM 677 N N . PRO A 1 84 ? -5.188 9.856 -2.985 1.00 97.25 84 PRO A N 1
ATOM 678 C CA . PRO A 1 84 ? -5.830 10.715 -3.981 1.00 97.25 84 PRO A CA 1
ATOM 679 C C . PRO A 1 84 ? -4.883 11.155 -5.104 1.00 97.25 84 PRO A C 1
ATOM 681 O O . PRO A 1 84 ? -5.266 11.172 -6.277 1.00 97.25 84 PRO A O 1
ATOM 684 N N . TYR A 1 85 ? -3.629 11.478 -4.766 1.00 97.25 85 TYR A N 1
ATOM 685 C CA . TYR A 1 85 ? -2.631 11.915 -5.741 1.00 97.25 85 TYR A CA 1
ATOM 686 C C . TYR A 1 85 ? -2.283 10.801 -6.733 1.00 97.25 85 TYR A C 1
ATOM 688 O O . TYR A 1 85 ? -2.350 11.017 -7.946 1.00 97.25 85 TYR A O 1
ATOM 696 N N . VAL A 1 86 ? -1.961 9.600 -6.242 1.00 97.25 86 VAL A N 1
ATOM 697 C CA . VAL A 1 86 ? -1.574 8.482 -7.118 1.00 97.25 86 VAL A CA 1
ATOM 698 C C . VAL A 1 86 ? -2.740 7.985 -7.969 1.00 97.25 86 VAL A C 1
ATOM 700 O O . VAL A 1 86 ? -2.539 7.667 -9.137 1.00 97.25 86 VAL A O 1
ATOM 703 N N . VAL A 1 87 ? -3.973 8.001 -7.448 1.00 96.69 87 VAL A N 1
ATOM 704 C CA . VAL A 1 87 ? -5.163 7.639 -8.233 1.00 96.69 87 VAL A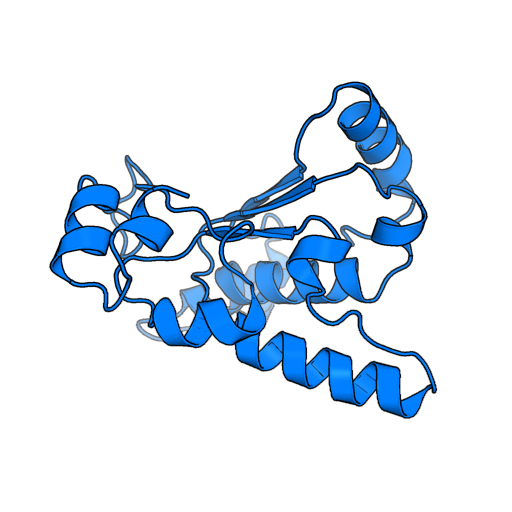 CA 1
ATOM 705 C C . VAL A 1 87 ? -5.347 8.612 -9.398 1.00 96.69 87 VAL A C 1
ATOM 707 O O . VAL A 1 87 ? -5.572 8.182 -10.531 1.00 96.69 87 VAL A O 1
ATOM 710 N N . LYS A 1 88 ? -5.181 9.922 -9.166 1.00 96.06 88 LYS A N 1
ATOM 711 C CA . LYS A 1 88 ? -5.203 10.924 -10.245 1.00 96.06 88 LYS A CA 1
ATOM 712 C C . LYS A 1 88 ? -4.061 10.745 -11.243 1.00 96.06 88 LYS A C 1
ATOM 714 O O . LYS A 1 88 ? -4.262 10.974 -12.436 1.00 96.06 88 LYS A O 1
ATOM 719 N N . ASP A 1 89 ? -2.883 10.338 -10.789 1.00 96.75 89 ASP A N 1
ATOM 720 C CA . ASP A 1 89 ? -1.763 10.034 -11.678 1.00 96.75 89 ASP A CA 1
ATOM 721 C C . ASP A 1 89 ? -2.044 8.802 -12.562 1.00 96.75 89 ASP A C 1
ATOM 723 O O . ASP A 1 89 ? -1.854 8.882 -13.778 1.00 96.75 89 ASP A O 1
ATOM 727 N N . PHE A 1 90 ? -2.620 7.720 -12.018 1.00 96.19 90 PHE A N 1
ATOM 728 C CA . PHE A 1 90 ? -3.053 6.568 -12.822 1.00 96.19 90 PHE A CA 1
ATOM 729 C C . PHE A 1 90 ? -4.082 6.958 -13.887 1.00 96.19 90 PHE A C 1
ATOM 731 O O . PHE A 1 90 ? -3.935 6.559 -15.042 1.00 96.19 90 PHE A O 1
ATOM 738 N N . GLN A 1 91 ? -5.083 7.778 -13.532 1.00 93.69 91 GLN A N 1
ATOM 739 C CA . GLN A 1 91 ? -6.093 8.273 -14.483 1.00 93.69 91 GLN A CA 1
ATOM 740 C C . GLN A 1 91 ? -5.440 8.971 -15.683 1.00 93.69 91 GLN A C 1
ATOM 742 O O . GLN A 1 91 ? -5.816 8.721 -16.827 1.00 93.69 91 GLN A O 1
ATOM 747 N N . ARG A 1 92 ? -4.426 9.809 -15.436 1.00 94.38 92 ARG A N 1
ATOM 748 C CA . ARG A 1 92 ? -3.690 10.516 -16.495 1.00 94.38 92 ARG A CA 1
ATOM 749 C C . ARG A 1 92 ? -2.865 9.556 -17.350 1.00 94.38 92 ARG A C 1
ATOM 751 O O . ARG A 1 92 ? -2.940 9.614 -18.574 1.00 94.38 92 ARG A O 1
ATOM 758 N N . ARG A 1 93 ? -2.085 8.673 -16.718 1.00 94.31 93 ARG A N 1
ATOM 759 C CA . ARG A 1 93 ? -1.152 7.776 -17.420 1.00 94.31 93 ARG A CA 1
ATOM 760 C C . ARG A 1 93 ? -1.861 6.713 -18.244 1.00 94.31 93 ARG A C 1
ATOM 762 O O . ARG A 1 93 ? -1.481 6.490 -19.387 1.00 94.31 93 ARG A O 1
ATOM 769 N N . TRP A 1 94 ? -2.883 6.067 -17.689 1.00 93.56 94 TRP A N 1
ATOM 770 C CA . TRP A 1 94 ? -3.660 5.079 -18.434 1.00 93.56 94 TRP A CA 1
ATOM 771 C C . TRP A 1 94 ? -4.560 5.721 -19.481 1.00 93.56 94 TRP A C 1
ATOM 773 O O . TRP A 1 94 ? -4.616 5.212 -20.600 1.00 93.56 94 TRP A O 1
ATOM 783 N N . GLY A 1 95 ? -5.140 6.888 -19.184 1.00 90.31 95 GLY A N 1
ATOM 784 C CA . GLY A 1 95 ? -5.856 7.679 -20.183 1.00 90.31 95 GLY A CA 1
ATOM 785 C C . GLY A 1 95 ? -4.990 7.999 -21.406 1.00 90.31 95 GLY A C 1
ATOM 786 O O . GLY A 1 95 ? -5.444 7.827 -22.534 1.00 90.31 95 GLY A O 1
ATOM 787 N N . ALA A 1 96 ? -3.718 8.360 -21.201 1.00 92.25 96 ALA A N 1
ATOM 788 C CA . ALA A 1 96 ? -2.779 8.661 -22.286 1.00 92.25 96 ALA A CA 1
ATOM 789 C C . ALA A 1 96 ? -2.477 7.470 -23.219 1.00 92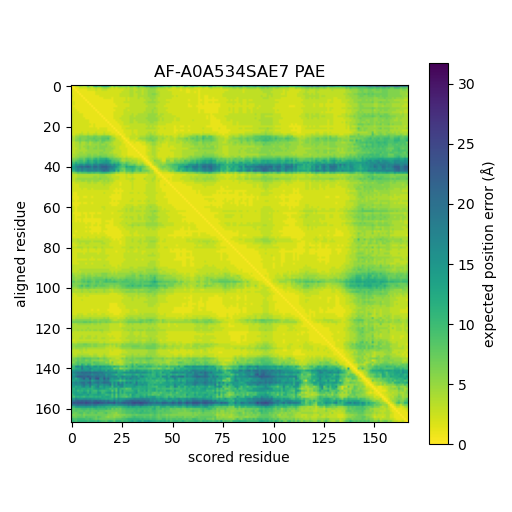.25 96 ALA A C 1
ATOM 791 O O . ALA A 1 96 ? -2.070 7.685 -24.357 1.00 92.25 96 ALA A O 1
ATOM 792 N N . ILE A 1 97 ? -2.685 6.230 -22.763 1.00 91.31 97 ILE A N 1
ATOM 793 C CA . ILE A 1 97 ? -2.480 5.006 -23.559 1.00 91.31 97 ILE A CA 1
ATOM 794 C C . ILE A 1 97 ? -3.796 4.290 -23.906 1.00 91.31 97 ILE A C 1
ATOM 796 O O . ILE A 1 97 ? -3.776 3.132 -24.315 1.00 91.31 97 ILE A O 1
ATOM 800 N N . GLY A 1 98 ? -4.947 4.947 -23.714 1.00 89.94 98 GLY A N 1
ATOM 801 C CA . GLY A 1 98 ? -6.263 4.383 -24.033 1.00 89.94 98 GLY A CA 1
ATOM 802 C C . GLY A 1 98 ? -6.713 3.240 -23.115 1.00 89.94 98 GLY A C 1
ATOM 803 O O . GLY A 1 98 ? -7.585 2.460 -23.492 1.00 89.94 98 GLY A O 1
ATOM 804 N N . ARG A 1 99 ? -6.135 3.121 -21.915 1.00 88.94 99 ARG A N 1
ATOM 805 C CA . ARG A 1 99 ? -6.524 2.125 -20.908 1.00 88.94 99 ARG A CA 1
ATOM 806 C C . ARG A 1 99 ? -7.451 2.760 -19.870 1.00 88.94 99 ARG A C 1
ATOM 808 O O . ARG A 1 99 ? -7.180 3.847 -19.367 1.00 88.94 99 ARG A O 1
ATOM 815 N N . ALA A 1 100 ? -8.533 2.071 -19.516 1.00 88.31 100 ALA A N 1
ATOM 816 C CA . ALA A 1 100 ? -9.424 2.509 -18.444 1.00 88.31 100 ALA A CA 1
ATOM 817 C C . ALA A 1 100 ? -8.871 2.102 -17.065 1.00 88.31 100 ALA A C 1
ATOM 819 O O . ALA A 1 100 ? -8.425 0.968 -16.876 1.00 88.31 100 ALA A O 1
ATOM 820 N N . LEU A 1 101 ? -8.915 3.028 -16.103 1.00 91.06 101 LEU A N 1
ATOM 821 C CA . LEU A 1 101 ? -8.724 2.734 -14.680 1.00 91.06 101 LEU A CA 1
ATOM 822 C C . LEU A 1 101 ? -10.055 2.201 -14.119 1.00 91.06 101 LEU A C 1
ATOM 824 O O . LEU A 1 101 ? -11.093 2.797 -14.415 1.00 91.06 101 LEU A O 1
ATOM 828 N N . PRO A 1 102 ? -10.048 1.122 -13.318 1.00 92.69 102 PRO A N 1
ATOM 829 C CA . PRO A 1 102 ? -11.220 0.712 -12.550 1.00 92.69 102 PRO A CA 1
ATOM 830 C C . PRO A 1 102 ? -11.751 1.860 -11.686 1.00 92.69 102 PRO A C 1
ATOM 832 O O . PRO A 1 102 ? -10.980 2.719 -11.262 1.00 92.69 102 PRO A O 1
ATOM 835 N N . GLU A 1 103 ? -13.049 1.853 -11.378 1.00 92.19 103 GLU A N 1
ATOM 836 C CA . GLU A 1 103 ? -13.668 2.881 -10.527 1.00 92.19 103 GLU A CA 1
ATOM 837 C C . GLU A 1 103 ? -12.953 3.008 -9.173 1.00 92.19 103 GLU A C 1
ATOM 839 O O . GLU A 1 103 ? -12.631 4.113 -8.740 1.00 92.19 103 GLU A O 1
ATOM 844 N N . ASN A 1 104 ? -12.623 1.869 -8.556 1.00 95.19 104 ASN A N 1
ATOM 845 C CA . ASN A 1 104 ? -11.787 1.801 -7.367 1.00 95.19 104 ASN A CA 1
ATOM 846 C C . ASN A 1 104 ? -10.590 0.863 -7.618 1.00 95.19 104 ASN A C 1
ATOM 848 O O . ASN A 1 104 ? -10.728 -0.358 -7.488 1.00 95.19 104 ASN A O 1
ATOM 852 N N . PRO A 1 105 ? -9.408 1.404 -7.969 1.00 95.12 105 PRO A N 1
ATOM 853 C CA . PRO A 1 105 ? -8.235 0.584 -8.248 1.00 95.12 105 PRO A CA 1
ATOM 854 C C . PRO A 1 105 ? -7.692 -0.135 -7.010 1.00 95.12 105 PRO A C 1
ATOM 856 O O . PRO A 1 105 ? -7.121 -1.212 -7.152 1.00 95.12 105 PRO A O 1
ATOM 859 N N . LEU A 1 106 ? -7.867 0.414 -5.802 1.00 97.44 106 LEU A N 1
ATOM 860 C CA . LEU A 1 106 ? -7.405 -0.249 -4.580 1.00 97.44 106 LEU A CA 1
ATOM 861 C C . LEU A 1 106 ? -8.227 -1.512 -4.317 1.00 97.44 106 LEU A C 1
ATOM 863 O O . LEU A 1 106 ? -7.657 -2.567 -4.048 1.00 97.44 106 LEU A O 1
ATOM 867 N N . LYS A 1 107 ? -9.550 -1.430 -4.475 1.00 96.88 107 LYS A N 1
ATOM 868 C CA . LYS A 1 107 ? -10.444 -2.582 -4.345 1.00 96.88 107 LYS A CA 1
ATOM 869 C C . LYS A 1 107 ? -10.210 -3.616 -5.443 1.00 96.88 107 LYS A C 1
ATOM 871 O O . LYS A 1 107 ? -9.991 -4.784 -5.126 1.00 96.88 107 LYS A O 1
ATOM 876 N N . GLU A 1 108 ? -10.214 -3.189 -6.708 1.00 96.62 108 GLU A N 1
ATOM 877 C CA . GLU A 1 108 ? -10.039 -4.078 -7.867 1.00 96.62 108 GLU A CA 1
ATOM 878 C C . GLU A 1 108 ? -8.726 -4.862 -7.778 1.00 96.62 108 GLU A C 1
ATOM 880 O O . GLU A 1 108 ? -8.696 -6.080 -7.949 1.00 96.62 108 GLU A O 1
ATOM 885 N N . TYR A 1 109 ? -7.636 -4.172 -7.438 1.00 97.19 109 TYR A N 1
ATOM 886 C CA . TYR A 1 109 ? -6.311 -4.775 -7.362 1.00 97.19 109 TYR A CA 1
ATOM 887 C C . TYR A 1 109 ? -5.934 -5.246 -5.956 1.00 97.19 109 TYR A C 1
ATOM 889 O O . TYR A 1 109 ? -4.783 -5.615 -5.743 1.00 97.19 109 TYR A O 1
ATOM 897 N N . ARG A 1 110 ? -6.875 -5.269 -5.001 1.00 97.56 110 ARG A N 1
ATOM 898 C CA . ARG A 1 110 ? -6.687 -5.806 -3.640 1.00 97.56 110 ARG A CA 1
ATOM 899 C C . ARG A 1 110 ? -5.511 -5.185 -2.869 1.00 97.56 110 ARG A C 1
ATOM 901 O O . ARG A 1 110 ? -4.689 -5.885 -2.271 1.00 97.56 110 ARG A O 1
ATOM 908 N N . GLN A 1 111 ? -5.439 -3.862 -2.891 1.00 98.06 111 GLN A N 1
ATOM 909 C CA . GLN A 1 111 ? -4.409 -3.062 -2.237 1.00 98.06 111 GLN A CA 1
ATOM 910 C C . GLN A 1 111 ? -4.964 -2.482 -0.934 1.00 98.06 111 GLN A C 1
ATOM 912 O O . GLN A 1 111 ? -5.992 -1.815 -0.957 1.00 98.06 111 GLN A O 1
ATOM 917 N N . PHE A 1 112 ? -4.300 -2.736 0.187 1.00 98.06 112 PHE A N 1
ATOM 918 C CA . PHE A 1 112 ? -4.690 -2.283 1.521 1.00 98.06 112 PHE A CA 1
ATOM 919 C C . PHE A 1 112 ? -3.641 -1.306 2.038 1.00 98.06 112 PHE A C 1
ATOM 921 O O . PHE A 1 112 ? -2.451 -1.593 1.939 1.00 98.06 112 PHE A O 1
ATOM 928 N N . VAL A 1 113 ? -4.041 -0.160 2.576 1.00 98.00 113 VAL A N 1
ATOM 929 C CA . VAL A 1 113 ? -3.107 0.890 3.013 1.00 98.00 113 VAL A CA 1
ATOM 930 C C . VAL A 1 113 ? -3.360 1.229 4.473 1.00 98.00 113 VAL A C 1
ATOM 932 O O . VAL A 1 113 ? -4.510 1.413 4.867 1.00 98.00 113 VAL A O 1
ATOM 935 N N . SER A 1 114 ? -2.293 1.317 5.267 1.00 95.56 114 SER A N 1
ATOM 936 C CA . SER A 1 114 ? -2.399 1.827 6.631 1.00 95.56 114 SER A CA 1
ATOM 937 C C . SER A 1 114 ? -2.656 3.333 6.630 1.00 95.56 114 SER A C 1
ATOM 939 O O . SER A 1 114 ? -1.827 4.087 6.121 1.00 95.56 114 SER A O 1
ATOM 941 N N . CYS A 1 115 ? -3.761 3.773 7.228 1.00 93.00 115 CYS A N 1
ATOM 942 C CA . CYS A 1 115 ? -3.959 5.173 7.588 1.00 93.00 115 CYS A CA 1
ATOM 943 C C . CYS A 1 115 ? -3.342 5.481 8.958 1.00 93.00 115 CYS A C 1
ATOM 945 O O . CYS A 1 115 ? -3.109 4.584 9.772 1.00 93.00 115 CYS A O 1
ATOM 947 N N . GLN A 1 116 ? -3.097 6.761 9.198 1.00 89.88 116 GLN A N 1
ATOM 948 C CA . GLN A 1 116 ? -2.773 7.333 10.501 1.00 89.88 116 GLN A CA 1
ATOM 949 C C . GLN A 1 116 ? -3.995 8.107 11.019 1.00 89.88 116 GLN A C 1
ATOM 951 O O . GLN A 1 116 ? -4.918 8.405 10.259 1.00 89.88 116 GLN A O 1
ATOM 956 N N . THR A 1 117 ? -4.062 8.387 12.318 1.00 85.06 117 THR A N 1
ATOM 957 C CA . THR A 1 117 ? -5.223 9.082 12.909 1.00 85.06 117 THR A CA 1
ATOM 958 C C . THR A 1 117 ? -5.325 10.548 12.511 1.00 85.06 117 THR A C 1
ATOM 960 O O . THR A 1 117 ? -6.414 11.114 12.583 1.00 85.06 117 THR A O 1
ATOM 963 N N . ASP A 1 118 ? -4.219 11.143 12.068 1.00 85.06 118 ASP A N 1
ATOM 964 C CA . ASP A 1 118 ? -4.128 12.511 11.570 1.00 85.06 118 ASP A CA 1
ATOM 965 C C . ASP A 1 118 ? -4.350 12.630 10.049 1.00 85.06 118 ASP A C 1
ATOM 967 O O . ASP A 1 118 ? -4.379 13.746 9.528 1.00 85.06 118 ASP A O 1
ATOM 971 N N . ASP A 1 119 ? -4.570 11.515 9.335 1.00 89.62 119 ASP A N 1
ATOM 972 C CA . ASP A 1 119 ? -5.024 11.548 7.942 1.00 89.62 119 ASP A CA 1
ATOM 973 C C . ASP A 1 119 ? -6.451 12.138 7.852 1.00 89.62 119 ASP A C 1
ATOM 975 O O . ASP A 1 119 ? -7.340 11.817 8.644 1.00 89.62 119 ASP A O 1
ATOM 979 N N . ASP A 1 120 ? -6.735 12.909 6.795 1.00 91.81 120 ASP A N 1
ATOM 980 C CA . ASP A 1 120 ? -8.116 13.237 6.393 1.00 91.81 120 ASP A CA 1
ATOM 981 C C . ASP A 1 120 ? -8.779 12.003 5.750 1.00 91.81 120 ASP A C 1
ATOM 983 O O . ASP A 1 120 ? -8.895 11.879 4.523 1.00 91.81 120 ASP A O 1
ATOM 987 N N . VAL A 1 121 ? -9.152 11.038 6.596 1.00 90.94 121 VAL A N 1
ATOM 988 C CA . VAL A 1 121 ? -9.657 9.727 6.170 1.00 90.94 121 VAL A CA 1
ATOM 989 C C . VAL A 1 121 ? -10.921 9.868 5.323 1.00 90.94 121 VAL A C 1
ATOM 991 O O . VAL A 1 121 ? -11.019 9.221 4.284 1.00 90.94 121 VAL A O 1
ATOM 994 N N . ASP A 1 122 ? -11.839 10.772 5.666 1.00 90.06 122 ASP A N 1
ATOM 995 C CA . ASP A 1 122 ? -13.040 11.037 4.861 1.00 90.06 122 ASP A CA 1
ATOM 996 C C . ASP A 1 122 ? -12.718 11.459 3.429 1.00 90.06 122 ASP A C 1
ATOM 998 O O . ASP A 1 122 ? -13.384 11.041 2.473 1.00 90.06 122 ASP A O 1
ATOM 1002 N N . TYR A 1 123 ? -11.708 12.311 3.251 1.00 93.38 123 TYR A N 1
ATOM 1003 C CA . TYR A 1 123 ? -11.274 12.704 1.921 1.00 93.38 123 TYR A CA 1
ATOM 1004 C C . TYR A 1 123 ? -10.615 11.540 1.176 1.00 93.38 123 TYR A C 1
ATOM 1006 O O . TYR A 1 123 ? -10.907 11.327 -0.006 1.00 93.38 123 TYR A O 1
ATOM 1014 N N . VAL A 1 124 ? -9.770 10.764 1.857 1.00 95.44 124 VAL A N 1
ATOM 1015 C CA . VAL A 1 124 ? -9.087 9.598 1.279 1.00 95.44 124 VAL A CA 1
ATOM 1016 C C . VAL A 1 124 ? -10.083 8.519 0.839 1.00 95.44 124 VAL A C 1
ATOM 1018 O O . VAL A 1 124 ? -9.946 7.980 -0.264 1.00 95.44 124 VAL A O 1
ATOM 1021 N N . LEU A 1 125 ? -11.130 8.266 1.630 1.00 94.25 125 LEU A N 1
ATOM 1022 C CA . LEU A 1 125 ? -12.167 7.264 1.362 1.00 94.25 125 LEU A CA 1
ATOM 1023 C C . LEU A 1 125 ? -12.889 7.479 0.026 1.00 94.25 125 LEU A C 1
ATOM 1025 O O . LEU A 1 125 ? -13.310 6.509 -0.605 1.00 94.25 125 LEU A O 1
ATOM 1029 N N . LYS A 1 126 ? -12.958 8.723 -0.469 1.00 94.19 126 LYS A N 1
ATOM 1030 C CA . LYS A 1 126 ? -13.510 9.049 -1.800 1.00 94.19 126 LYS A CA 1
ATOM 1031 C C . LYS A 1 126 ? -12.714 8.421 -2.952 1.00 94.19 126 LYS A C 1
ATOM 1033 O O . LYS A 1 126 ? -13.225 8.349 -4.066 1.00 94.19 126 LYS A O 1
ATOM 1038 N N . TYR A 1 127 ? -11.476 7.997 -2.697 1.00 95.56 127 TYR A N 1
ATOM 1039 C CA . TYR A 1 127 ? -10.565 7.404 -3.677 1.00 95.56 127 TYR A CA 1
ATOM 1040 C C . TYR A 1 127 ? -10.221 5.947 -3.356 1.00 95.56 127 TYR A C 1
ATOM 1042 O O . TYR A 1 127 ? -10.143 5.130 -4.271 1.00 95.56 127 TYR A O 1
ATOM 1050 N N . SER A 1 128 ? -10.005 5.613 -2.079 1.00 94.81 128 SER A N 1
ATOM 1051 C CA . SER A 1 128 ? -9.671 4.247 -1.652 1.00 94.81 128 SER A CA 1
ATOM 1052 C C . SER A 1 128 ? -10.888 3.332 -1.537 1.00 94.81 128 SER A C 1
ATOM 1054 O O . SER A 1 128 ? -10.755 2.113 -1.634 1.00 94.81 128 SER A O 1
ATOM 1056 N N . GLY A 1 129 ? -12.073 3.898 -1.295 1.00 92.81 129 GLY A N 1
ATOM 1057 C CA . GLY A 1 129 ? -13.199 3.165 -0.726 1.00 92.81 129 GLY A CA 1
ATOM 1058 C C . GLY A 1 129 ? -12.950 2.741 0.726 1.00 92.81 129 GLY A C 1
ATOM 1059 O O . GLY A 1 129 ? -11.859 2.903 1.271 1.00 92.81 129 GLY A O 1
ATOM 1060 N N . GLU A 1 130 ? -13.989 2.186 1.346 1.00 92.06 130 GLU A N 1
ATOM 1061 C CA . GLU A 1 130 ? -14.028 1.885 2.787 1.00 92.06 130 GLU A CA 1
ATOM 1062 C C . GLU A 1 130 ? -13.473 0.504 3.163 1.00 92.06 130 GLU A C 1
ATOM 1064 O O . GLU A 1 130 ? -13.420 0.181 4.336 1.00 92.06 130 GLU A O 1
ATOM 1069 N N . GLU A 1 131 ? -13.110 -0.339 2.195 1.00 92.00 131 GLU A N 1
ATOM 1070 C CA . GLU A 1 131 ? -12.722 -1.744 2.445 1.00 92.00 131 GLU A CA 1
ATOM 1071 C C . GLU A 1 131 ? -11.205 -1.976 2.370 1.00 92.00 131 GLU A C 1
ATOM 1073 O O . GLU A 1 131 ? -10.733 -3.100 2.528 1.00 92.00 131 GLU A O 1
ATOM 1078 N N . ASN A 1 132 ? -10.442 -0.928 2.062 1.00 95.50 132 ASN A N 1
ATOM 1079 C CA . ASN A 1 132 ? -9.030 -1.014 1.691 1.00 95.50 132 ASN A CA 1
ATOM 1080 C C . ASN A 1 132 ? -8.126 -0.112 2.543 1.00 95.50 132 ASN A C 1
ATOM 1082 O O . ASN A 1 132 ? -6.928 -0.020 2.273 1.00 95.50 132 ASN A O 1
ATOM 1086 N N . LEU A 1 133 ? -8.679 0.541 3.564 1.00 94.94 133 LEU A N 1
ATOM 1087 C CA . LEU A 1 133 ? -7.897 1.201 4.603 1.00 94.94 133 LEU A CA 1
ATOM 1088 C C . LEU A 1 133 ? -7.844 0.308 5.835 1.00 94.94 133 LEU A C 1
ATOM 1090 O O . LEU A 1 133 ? -8.810 -0.375 6.156 1.00 94.94 133 LEU A O 1
ATOM 1094 N N . VAL A 1 134 ? -6.699 0.309 6.503 1.00 93.50 134 VAL A N 1
ATOM 1095 C CA . VAL A 1 134 ? -6.489 -0.366 7.784 1.00 93.50 134 VAL A CA 1
ATOM 1096 C C . VAL A 1 134 ? -5.792 0.599 8.732 1.00 93.50 134 VAL A C 1
ATOM 1098 O O . VAL A 1 134 ? -5.129 1.527 8.282 1.00 93.50 134 VAL A O 1
ATOM 1101 N N . ILE A 1 135 ? -5.900 0.385 10.037 1.00 90.75 135 ILE A N 1
ATOM 1102 C CA . ILE A 1 135 ? -5.165 1.174 11.028 1.00 90.75 135 ILE A CA 1
ATOM 1103 C C . ILE A 1 135 ? -4.331 0.250 11.912 1.00 90.75 135 ILE A C 1
ATOM 1105 O O . ILE A 1 135 ? -4.765 -0.845 12.272 1.00 90.75 135 ILE A O 1
ATOM 1109 N N . GLY A 1 136 ? -3.112 0.678 12.226 1.00 86.62 136 GLY A N 1
ATOM 1110 C CA . GLY A 1 136 ? -2.188 -0.018 13.117 1.00 86.62 136 GLY A CA 1
ATOM 1111 C C . GLY A 1 136 ? -1.707 0.924 14.213 1.00 86.62 136 GLY A C 1
ATOM 1112 O O . GLY A 1 136 ? -1.706 2.134 14.024 1.00 86.62 136 GLY A O 1
ATOM 1113 N N . THR A 1 137 ? -1.323 0.369 15.361 1.00 84.75 137 THR A N 1
ATOM 1114 C CA . THR A 1 137 ? -0.822 1.151 16.505 1.00 84.75 137 THR A CA 1
ATOM 1115 C C . THR A 1 137 ? 0.671 1.442 16.434 1.00 84.75 137 THR A C 1
ATOM 1117 O O . THR A 1 137 ? 1.153 2.258 17.213 1.00 84.75 137 THR A O 1
ATOM 1120 N N . ASP A 1 138 ? 1.392 0.712 15.580 1.00 83.00 138 ASP A N 1
ATOM 1121 C CA . ASP A 1 138 ? 2.853 0.720 15.504 1.00 83.00 138 ASP A CA 1
ATOM 1122 C C . ASP A 1 138 ? 3.533 0.610 16.892 1.00 83.00 138 ASP A C 1
ATOM 1124 O O . ASP A 1 138 ? 4.357 1.411 17.339 1.00 83.00 138 ASP A O 1
ATOM 1128 N N . TYR A 1 139 ? 3.064 -0.370 17.671 1.00 80.00 139 TYR A N 1
ATOM 1129 C CA . TYR A 1 139 ? 3.452 -0.525 19.068 1.00 80.00 139 TYR A CA 1
ATOM 1130 C C . TYR A 1 139 ? 4.945 -0.855 19.225 1.00 80.00 139 TYR A C 1
ATOM 1132 O O . TYR A 1 139 ? 5.421 -1.881 18.743 1.00 80.00 139 TYR A O 1
ATOM 1140 N N . GLY A 1 140 ? 5.649 -0.045 20.021 1.00 78.88 140 GLY A N 1
ATOM 1141 C CA . GLY A 1 140 ? 7.058 -0.248 20.376 1.00 78.88 140 GLY A CA 1
ATOM 1142 C C . GLY A 1 140 ? 8.023 0.727 19.699 1.00 78.88 140 GLY A C 1
ATOM 1143 O O . GLY A 1 140 ? 9.180 0.805 20.116 1.00 78.88 140 GLY A O 1
ATOM 1144 N N . HIS A 1 141 ? 7.562 1.507 18.719 1.00 76.88 141 HIS A N 1
ATOM 1145 C CA . HIS A 1 141 ? 8.335 2.608 18.151 1.00 76.88 141 HIS A CA 1
ATOM 1146 C C . HIS A 1 141 ? 8.305 3.851 19.057 1.00 76.88 141 HIS A C 1
ATOM 1148 O O . HIS A 1 141 ? 7.419 4.026 19.898 1.00 76.88 141 HIS A O 1
ATOM 1154 N N . ASN A 1 142 ? 9.297 4.726 18.889 1.00 67.75 142 ASN A N 1
ATOM 1155 C CA . ASN A 1 142 ? 9.367 6.039 19.539 1.00 67.75 142 ASN A CA 1
ATOM 1156 C C . ASN A 1 142 ? 9.435 7.142 18.474 1.00 67.75 142 ASN A C 1
ATOM 1158 O O . ASN A 1 142 ? 10.320 8.000 18.495 1.00 67.75 142 ASN A O 1
ATOM 1162 N N . ASP A 1 143 ? 8.549 7.056 17.488 1.00 65.00 143 ASP A N 1
ATOM 1163 C CA . ASP A 1 143 ? 8.409 8.049 16.432 1.00 65.00 143 ASP A CA 1
ATOM 1164 C C . ASP A 1 143 ? 6.942 8.475 16.262 1.00 65.00 143 ASP A C 1
ATOM 1166 O O . ASP A 1 143 ? 6.092 8.161 17.092 1.00 65.00 143 ASP A O 1
ATOM 1170 N N . GLN A 1 144 ? 6.663 9.273 15.231 1.00 60.62 144 GLN A N 1
ATOM 1171 C CA . GLN A 1 144 ? 5.343 9.866 14.982 1.00 60.62 144 GLN A CA 1
ATOM 1172 C C . GLN A 1 144 ? 4.265 8.845 14.583 1.00 60.62 144 GLN A C 1
ATOM 1174 O O . GLN A 1 144 ? 3.105 9.219 14.450 1.00 60.62 144 GLN A O 1
ATOM 1179 N N . SER A 1 145 ? 4.638 7.592 14.342 1.00 61.22 145 SER A N 1
ATOM 1180 C CA . SER A 1 145 ? 3.742 6.540 13.864 1.00 61.22 145 SER A CA 1
ATOM 1181 C C . SER A 1 145 ? 3.136 5.730 15.018 1.00 61.22 145 SER A C 1
ATOM 1183 O O . SER A 1 145 ? 2.077 5.130 14.838 1.00 61.22 145 SER A O 1
ATOM 1185 N N . THR A 1 146 ? 3.742 5.778 16.215 1.00 63.94 146 THR A N 1
ATOM 1186 C CA . THR A 1 146 ? 3.249 5.085 17.412 1.00 63.94 146 THR A CA 1
ATOM 1187 C C . THR A 1 146 ? 1.992 5.734 17.966 1.00 63.94 146 THR A C 1
ATOM 1189 O O . THR A 1 146 ? 2.017 6.853 18.482 1.00 63.94 146 THR A O 1
ATOM 1192 N N . GLU A 1 147 ? 0.908 4.968 18.007 1.00 70.81 147 GLU A N 1
ATOM 1193 C CA . GLU A 1 147 ? -0.330 5.398 18.633 1.00 70.81 147 GLU A CA 1
ATOM 1194 C C . GLU A 1 147 ? -1.083 4.221 19.256 1.00 70.81 147 GLU A C 1
ATOM 1196 O O . GLU A 1 147 ? -1.886 3.528 18.633 1.00 70.81 147 GLU A O 1
ATOM 1201 N N . ILE A 1 148 ? -0.841 4.000 20.549 1.00 68.38 148 ILE A N 1
ATOM 1202 C CA . ILE A 1 148 ? -1.427 2.883 21.314 1.00 68.38 148 ILE A CA 1
ATOM 1203 C C . ILE A 1 148 ? -2.965 2.921 21.279 1.00 68.38 148 ILE A C 1
ATOM 1205 O O . ILE A 1 148 ? -3.624 1.883 21.277 1.00 68.38 148 ILE A O 1
ATOM 1209 N N . GLU A 1 149 ? -3.532 4.122 21.194 1.00 70.69 149 GLU A N 1
ATOM 1210 C CA . GLU A 1 149 ? -4.970 4.377 21.173 1.00 70.69 149 GLU A CA 1
ATOM 1211 C C . GLU A 1 149 ? -5.503 4.642 19.753 1.00 70.69 149 GLU A C 1
ATOM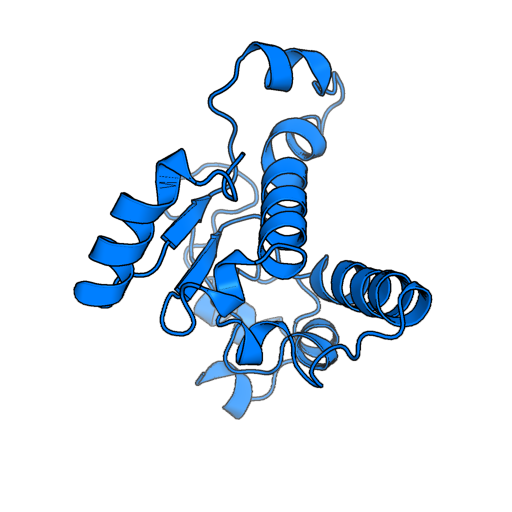 1213 O O . GLU A 1 149 ? -6.588 5.204 19.620 1.00 70.69 149 GLU A O 1
ATOM 1218 N N . ALA A 1 150 ? -4.789 4.230 18.694 1.00 70.62 150 ALA A N 1
ATOM 1219 C CA . ALA A 1 150 ? -5.102 4.561 17.296 1.00 70.62 150 ALA A CA 1
ATOM 1220 C C . ALA A 1 150 ? -6.584 4.357 16.931 1.00 70.62 150 ALA A C 1
ATOM 1222 O O . ALA A 1 150 ? -7.234 5.255 16.403 1.00 70.62 150 ALA A O 1
ATOM 1223 N N . LEU A 1 151 ? -7.169 3.211 17.296 1.00 74.00 151 LEU A N 1
ATOM 1224 C CA . LEU A 1 151 ? -8.593 2.935 17.061 1.00 74.00 151 LEU A CA 1
ATOM 1225 C C . LEU A 1 151 ? -9.522 3.902 17.815 1.00 74.00 151 LEU A C 1
ATOM 1227 O O . LEU A 1 151 ? -10.571 4.290 17.306 1.00 74.00 151 LEU A O 1
ATOM 1231 N N . ARG A 1 152 ? -9.183 4.289 19.045 1.00 76.31 152 ARG A N 1
ATOM 1232 C CA . ARG A 1 152 ? -9.993 5.221 19.843 1.00 76.31 152 ARG A CA 1
ATOM 1233 C C . ARG A 1 152 ? -9.845 6.659 19.336 1.00 76.31 152 ARG A C 1
ATOM 1235 O O . ARG A 1 152 ? -10.825 7.408 19.313 1.00 76.31 152 ARG A O 1
ATOM 1242 N N . ASN A 1 153 ? -8.647 7.030 18.904 1.00 76.81 153 ASN A N 1
ATOM 1243 C CA . ASN A 1 153 ? -8.347 8.360 18.391 1.00 76.81 153 ASN A CA 1
ATOM 1244 C C . ASN A 1 153 ? -8.947 8.564 17.002 1.00 76.81 153 ASN A C 1
ATOM 1246 O O . ASN A 1 153 ? -9.625 9.566 16.803 1.00 76.81 153 ASN A O 1
ATOM 1250 N N . LEU A 1 154 ? -8.886 7.564 16.116 1.00 77.19 154 LEU A N 1
ATOM 1251 C CA . LEU A 1 154 ? -9.569 7.604 14.821 1.00 77.19 154 LEU A CA 1
ATOM 1252 C C . LEU A 1 154 ? -11.078 7.868 14.970 1.00 77.19 154 LEU A C 1
ATOM 1254 O O . LEU A 1 154 ? -11.650 8.659 14.227 1.00 77.19 154 LEU A O 1
ATOM 1258 N N . LYS A 1 155 ? -11.722 7.256 15.972 1.00 75.06 155 LYS A N 1
ATOM 1259 C CA . LYS A 1 155 ? -13.150 7.465 16.258 1.00 75.06 155 LYS A CA 1
ATOM 1260 C C . LYS A 1 155 ? -13.470 8.848 16.833 1.00 75.06 155 LYS A C 1
ATOM 1262 O O . LYS A 1 155 ? -14.570 9.347 16.624 1.00 75.06 155 LYS A O 1
ATOM 1267 N N . SER A 1 156 ? -12.576 9.415 17.643 1.00 73.50 156 SER A N 1
ATOM 1268 C CA . SER A 1 156 ? -12.850 10.649 18.397 1.00 73.50 156 SER A CA 1
ATOM 1269 C C . SER A 1 156 ? -12.351 11.919 17.707 1.00 73.50 156 SER A C 1
ATOM 1271 O O . SER A 1 156 ? -12.922 12.983 17.929 1.00 73.50 156 SER A O 1
ATOM 1273 N N . GLN A 1 157 ? -11.313 11.803 16.879 1.00 68.56 157 GLN A N 1
ATOM 1274 C CA . GLN A 1 157 ? -10.661 12.907 16.173 1.00 68.56 157 GLN A CA 1
ATOM 1275 C C . GLN A 1 157 ? -10.953 12.894 14.665 1.00 68.56 157 GLN A C 1
ATOM 1277 O O . GLN A 1 157 ? -10.846 13.936 14.021 1.00 68.56 157 GLN A O 1
ATOM 1282 N N . GLY A 1 158 ? -11.339 11.742 14.106 1.00 63.09 158 GLY A N 1
ATOM 1283 C CA . GLY A 1 158 ? -11.641 11.591 12.687 1.00 63.09 158 GLY A CA 1
ATOM 1284 C C . GLY A 1 158 ? -13.026 12.110 12.301 1.00 63.09 158 GLY A C 1
ATOM 1285 O O . GLY A 1 158 ? -13.968 12.108 13.091 1.00 63.09 158 GLY A O 1
ATOM 1286 N N . SER A 1 159 ? -13.161 12.516 11.041 1.00 74.19 159 SER A N 1
ATOM 1287 C CA . SER A 1 159 ? -14.429 12.903 10.408 1.00 74.19 159 SER A CA 1
ATOM 1288 C C . SER A 1 159 ? -15.311 11.705 10.003 1.00 74.19 159 SER A C 1
ATOM 1290 O O . SER A 1 159 ? -16.453 11.891 9.582 1.00 74.19 159 SER A O 1
ATOM 1292 N N . ILE A 1 160 ? -14.826 10.477 10.219 1.00 80.94 160 ILE A N 1
ATOM 1293 C CA . ILE A 1 160 ? -15.461 9.240 9.760 1.00 80.94 160 ILE A CA 1
ATOM 1294 C C . ILE A 1 160 ? -16.767 8.900 10.486 1.00 80.94 160 ILE A C 1
ATOM 1296 O O . ILE A 1 160 ? -16.953 9.114 11.685 1.00 80.94 160 ILE A O 1
ATOM 1300 N N . THR A 1 161 ? -17.687 8.283 9.749 1.00 83.75 161 THR A N 1
ATOM 1301 C CA . THR A 1 161 ? -18.967 7.803 10.286 1.00 83.75 161 THR A CA 1
ATOM 1302 C C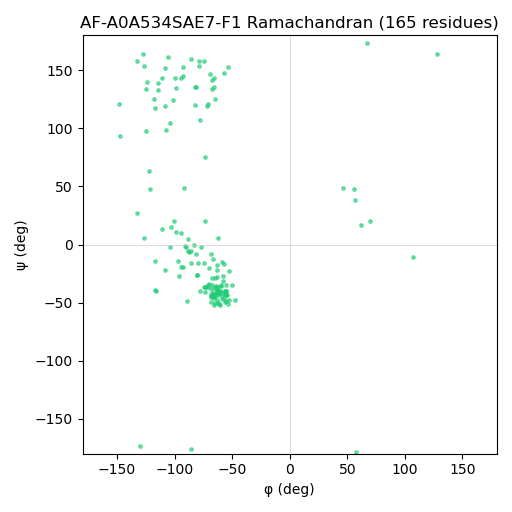 . THR A 1 161 ? -18.802 6.532 11.138 1.00 83.75 161 THR A C 1
ATOM 1304 O O . THR A 1 161 ? -17.869 5.755 10.919 1.00 83.75 161 THR A O 1
ATOM 1307 N N . PRO A 1 162 ? -19.753 6.215 12.045 1.00 84.00 162 PRO A N 1
ATOM 1308 C CA . PRO A 1 162 ? -19.719 4.967 12.816 1.00 84.00 162 PRO A CA 1
ATOM 1309 C C . PRO A 1 162 ? -19.633 3.701 11.953 1.00 84.00 162 PRO A C 1
ATOM 1311 O O . PRO A 1 162 ? -18.956 2.752 12.323 1.00 84.00 162 PRO A O 1
ATOM 1314 N N . ARG A 1 163 ? -20.270 3.703 10.774 1.00 85.62 163 ARG A N 1
ATOM 1315 C CA . ARG A 1 163 ? -20.213 2.582 9.825 1.00 85.62 163 ARG A CA 1
ATOM 1316 C C . ARG A 1 163 ? -18.822 2.407 9.213 1.00 85.62 163 ARG A C 1
ATOM 1318 O O . ARG A 1 163 ? -18.413 1.280 8.966 1.00 85.62 163 ARG A O 1
ATOM 1325 N N . GLN A 1 164 ? -18.132 3.505 8.916 1.00 84.31 164 GLN A N 1
ATOM 1326 C CA . GLN A 1 164 ? -16.771 3.468 8.374 1.00 84.31 164 GLN A CA 1
ATOM 1327 C C . GLN A 1 164 ? -15.770 2.994 9.424 1.00 84.31 164 GLN A C 1
ATOM 1329 O O . GLN A 1 164 ? -14.839 2.282 9.085 1.00 84.31 164 GLN A O 1
ATOM 1334 N N . TYR A 1 165 ? -16.004 3.332 10.692 1.00 83.12 165 TYR A N 1
ATOM 1335 C CA . TYR A 1 165 ? -15.192 2.869 11.814 1.00 83.12 165 TYR A CA 1
ATOM 1336 C C . TYR A 1 165 ? -15.259 1.346 12.053 1.00 83.12 165 TYR A C 1
ATOM 1338 O O . TYR A 1 165 ? -14.316 0.768 12.581 1.00 83.12 165 TYR A O 1
ATOM 1346 N N . GLU A 1 166 ? -16.370 0.694 11.703 1.00 83.75 166 GLU A N 1
ATOM 1347 C CA . GLU A 1 166 ? -16.566 -0.753 11.901 1.00 83.75 166 GLU A CA 1
ATOM 1348 C C . GLU A 1 166 ? -15.918 -1.635 10.818 1.00 83.75 166 GLU A C 1
ATOM 1350 O O . GLU A 1 166 ? -15.940 -2.861 10.949 1.00 83.75 166 GLU A O 1
ATOM 1355 N N . LYS A 1 167 ? -15.397 -1.036 9.743 1.00 79.56 167 LYS A N 1
ATOM 1356 C CA . LYS A 1 167 ? -14.787 -1.740 8.608 1.00 79.56 167 LYS A CA 1
ATOM 1357 C C . LYS A 1 167 ? -13.286 -1.914 8.786 1.00 79.56 167 LYS A C 1
ATOM 1359 O O . LYS A 1 167 ? -12.806 -2.992 8.371 1.00 79.56 167 LYS A O 1
#

Solvent-accessible surface area (backbone atoms only — not comparable to full-atom values): 9581 Å² total; per-residue (Å²): 111,95,79,38,73,88,49,44,68,57,51,50,52,31,36,73,68,71,40,65,48,78,45,60,55,56,67,95,47,68,67,58,40,60,75,43,54,43,100,52,104,68,37,52,49,60,36,21,36,47,57,48,56,51,48,52,50,50,40,72,75,44,62,56,45,73,77,42,70,79,34,33,39,34,43,38,80,58,47,39,74,61,52,53,59,54,54,53,48,50,51,53,58,32,49,75,71,76,42,84,73,61,94,38,54,32,59,73,51,34,39,30,33,20,39,49,57,86,40,64,54,60,68,32,36,79,51,42,42,71,87,24,57,45,77,64,31,50,81,87,58,94,55,96,66,43,30,91,53,35,75,61,43,32,66,73,71,35,85,58,53,76,72,61,71,76,89

Foldseek 3Di:
DCLDCVCVVVLVVCLVVLHAAEDAFADPDVVLCVVQADPDPVRRCRGTQVVLVVVVLPCLVHCNCVVRVSYAYERPDNAQQCQVVSLVVCCVVCVVVVHDQPPASCVRSRYAYEHFLPDQVVVSCNHHPLPRYDYDQPPPDPDPNHHPCRLVSSVVVYPDDPVSSVD